Protein AF-A0AAW8QZX8-F1 (afdb_monomer_lite)

pLDDT: mean 77.01, std 11.24, range [47.56, 91.0]

Secondary structure (DSSP, 8-state):
--HHHHHHHHHHHHHHHHTGGG-EEHHHHHHHH---HHHHHHHHHH-TTTEEEETTTTEEEE-TTSSTT--HHHHHHHHHHHHHHHHHHHHHHHHHHHHHHHHHHHHHHHHHHHHHHHHHHHHHHHHHHHHHHTTT--

Foldseek 3Di:
DLVVVLVLLLLLLVLQPVCPPVAAALVRSCVSSVPDSVVVVVVCVVPVLQWPAPVPDNGIHGDQPNDVGRDSVVSSVVVSVVVVVVVVVVVVVVVVVVVVVCVVVVVVVVVVVVVVVVVVVVVVVVVVVVVVVVVVVD

Radius of gyration: 32.51 Å; chains: 1; bounding box: 53×27×100 Å

Structure (mmCIF, N/CA/C/O backbone):
data_AF-A0AAW8QZX8-F1
#
_entry.id   AF-A0AAW8QZX8-F1
#
loop_
_atom_site.group_PDB
_atom_site.id
_atom_site.type_symbol
_atom_site.label_atom_id
_atom_site.label_alt_id
_atom_site.label_comp_id
_atom_site.label_asym_id
_atom_site.label_entity_id
_atom_site.label_seq_id
_atom_site.pdbx_PDB_ins_code
_atom_site.Cartn_x
_atom_site.Cartn_y
_atom_site.Cartn_z
_atom_site.occupancy
_atom_site.B_iso_or_equiv
_atom_site.auth_seq_id
_atom_site.auth_comp_id
_atom_site.auth_asym_id
_atom_site.auth_atom_id
_atom_site.pdbx_PDB_model_num
ATOM 1 N N . MET A 1 1 ? 7.557 14.125 -4.937 1.00 50.50 1 MET A N 1
ATOM 2 C CA . MET A 1 1 ? 6.480 13.097 -4.960 1.00 50.50 1 MET A CA 1
ATOM 3 C C . MET A 1 1 ? 6.495 12.142 -3.761 1.00 50.50 1 MET A C 1
ATOM 5 O O . MET A 1 1 ? 5.459 11.551 -3.503 1.00 50.50 1 MET A O 1
ATOM 9 N N . VAL A 1 2 ? 7.609 11.983 -3.031 1.00 50.47 2 VAL A N 1
ATOM 10 C CA . VAL A 1 2 ? 7.702 11.080 -1.860 1.00 50.47 2 VAL A CA 1
ATOM 11 C C . VAL A 1 2 ? 6.918 11.619 -0.655 1.00 50.47 2 VAL A C 1
ATOM 13 O O . VAL A 1 2 ? 6.105 10.906 -0.079 1.00 50.47 2 VAL A O 1
ATOM 16 N N . GLU A 1 3 ? 7.045 12.915 -0.389 1.00 51.50 3 GLU A N 1
ATOM 17 C CA . GLU A 1 3 ? 6.436 13.615 0.751 1.00 51.50 3 GLU A CA 1
ATOM 18 C C . GLU A 1 3 ? 4.895 13.523 0.794 1.00 51.50 3 GLU A C 1
ATOM 20 O O . GLU A 1 3 ? 4.295 13.257 1.833 1.00 51.50 3 GLU A O 1
ATOM 25 N N . LYS A 1 4 ? 4.225 13.621 -0.369 1.00 59.44 4 LYS A N 1
ATOM 26 C CA . LYS A 1 4 ? 2.758 13.467 -0.465 1.00 59.44 4 LYS A CA 1
ATOM 27 C C . LYS A 1 4 ? 2.272 12.055 -0.134 1.00 59.44 4 LYS A C 1
ATOM 29 O O . LYS A 1 4 ? 1.099 11.899 0.188 1.00 59.44 4 LYS A O 1
ATOM 34 N N . THR A 1 5 ? 3.111 11.033 -0.272 1.00 61.78 5 THR A N 1
ATOM 35 C CA . THR A 1 5 ? 2.739 9.647 0.046 1.00 61.78 5 THR A CA 1
ATOM 36 C C . THR A 1 5 ? 2.949 9.372 1.530 1.00 61.78 5 THR A C 1
ATOM 38 O O . THR A 1 5 ? 2.088 8.753 2.147 1.00 61.78 5 THR A O 1
ATOM 41 N N . GLN A 1 6 ? 4.019 9.919 2.113 1.00 65.62 6 GLN A N 1
ATOM 42 C CA . GLN A 1 6 ? 4.310 9.821 3.546 1.00 65.62 6 GLN A CA 1
ATOM 43 C C . GLN A 1 6 ? 3.204 10.457 4.391 1.00 65.62 6 GLN A C 1
ATOM 45 O O . GLN A 1 6 ? 2.655 9.810 5.281 1.00 65.62 6 GLN A O 1
ATOM 50 N N . LEU A 1 7 ? 2.769 11.670 4.029 1.00 70.88 7 LEU A N 1
ATOM 51 C CA . LEU A 1 7 ? 1.698 12.365 4.750 1.00 70.88 7 LEU A CA 1
ATOM 52 C C . LEU A 1 7 ? 0.368 11.589 4.725 1.00 70.88 7 LEU A C 1
ATOM 54 O O . LEU A 1 7 ? -0.412 11.643 5.673 1.00 70.88 7 LEU A O 1
ATOM 58 N N . LYS A 1 8 ? 0.105 10.844 3.640 1.00 82.62 8 LYS A N 1
ATOM 59 C CA . LYS A 1 8 ? -1.101 10.012 3.504 1.00 82.62 8 LYS A CA 1
ATOM 60 C C . LYS A 1 8 ? -1.019 8.749 4.352 1.00 82.62 8 LYS A C 1
ATOM 62 O O . LYS A 1 8 ? -1.979 8.444 5.049 1.00 82.62 8 LYS A O 1
ATOM 67 N N . THR A 1 9 ? 0.109 8.040 4.300 1.00 85.44 9 THR A N 1
ATOM 68 C CA . THR A 1 9 ? 0.350 6.838 5.111 1.00 85.44 9 THR A CA 1
ATOM 69 C C . THR A 1 9 ? 0.241 7.168 6.593 1.00 85.44 9 THR A C 1
ATOM 71 O O . THR A 1 9 ? -0.530 6.527 7.300 1.00 85.44 9 THR A O 1
ATOM 74 N N . ARG A 1 10 ? 0.931 8.225 7.032 1.00 88.44 10 ARG A N 1
ATOM 75 C CA . ARG A 1 10 ? 0.912 8.696 8.416 1.00 88.44 10 ARG A CA 1
ATOM 76 C C . ARG A 1 10 ? -0.504 8.970 8.909 1.00 88.44 10 ARG A C 1
ATOM 78 O O . ARG A 1 10 ? -0.941 8.355 9.872 1.00 88.44 10 ARG A O 1
ATOM 85 N N . LYS A 1 11 ? -1.263 9.791 8.177 1.00 89.75 11 LYS A N 1
ATOM 86 C CA . LYS A 1 11 ? -2.634 10.159 8.554 1.00 89.75 11 LYS A CA 1
ATOM 87 C C . LYS A 1 11 ? -3.575 8.951 8.643 1.00 89.75 11 LYS A C 1
ATOM 89 O O . LYS A 1 11 ? -4.460 8.928 9.490 1.00 89.75 11 LYS A O 1
ATOM 94 N N . ILE A 1 12 ? -3.406 7.952 7.770 1.00 89.75 12 ILE A N 1
ATOM 95 C CA . ILE A 1 12 ? -4.203 6.715 7.809 1.00 89.75 12 ILE A CA 1
ATOM 96 C C . ILE A 1 12 ? -3.850 5.879 9.041 1.00 89.75 12 ILE A C 1
ATOM 98 O O . ILE A 1 12 ? -4.757 5.382 9.701 1.00 89.75 12 ILE A O 1
ATOM 102 N N . LEU A 1 13 ? -2.560 5.718 9.344 1.00 89.44 13 LEU A N 1
ATOM 103 C CA . LEU A 1 13 ? -2.105 4.892 10.463 1.00 89.44 13 LEU A CA 1
ATOM 104 C C . LEU A 1 13 ? -2.390 5.546 11.817 1.00 89.44 13 LEU A C 1
ATOM 106 O O . LEU A 1 13 ? -2.878 4.857 12.701 1.00 89.44 13 LEU A O 1
ATOM 110 N N . GLU A 1 14 ? -2.182 6.857 11.960 1.00 89.88 14 GLU A N 1
ATOM 111 C CA . GLU A 1 14 ? -2.541 7.618 13.168 1.00 89.88 14 GLU A CA 1
ATOM 112 C C . GLU A 1 14 ? -4.048 7.549 13.442 1.00 89.88 14 GLU A C 1
ATOM 114 O O . GLU A 1 14 ? -4.475 7.311 14.572 1.00 89.88 14 GLU A O 1
ATOM 119 N N . ALA A 1 15 ? -4.870 7.695 12.396 1.00 89.94 15 ALA A N 1
ATOM 120 C CA . ALA A 1 15 ? -6.310 7.522 12.529 1.00 89.94 15 ALA A CA 1
ATOM 121 C C . ALA A 1 15 ? -6.665 6.079 12.910 1.00 89.94 15 ALA A C 1
ATOM 123 O O . ALA A 1 15 ? -7.516 5.872 13.758 1.00 89.94 15 ALA A O 1
ATOM 124 N N . LEU A 1 16 ? -6.013 5.069 12.331 1.00 88.31 16 LEU A N 1
ATOM 125 C CA . LEU A 1 16 ? -6.269 3.672 12.689 1.00 88.31 16 LEU A CA 1
ATOM 126 C C . LEU A 1 16 ? -5.855 3.357 14.136 1.00 88.31 16 LEU A C 1
ATOM 128 O O . LEU A 1 16 ? -6.524 2.569 14.802 1.00 88.31 16 LEU A O 1
ATOM 132 N N . ASP A 1 17 ? -4.774 3.975 14.608 1.00 88.44 17 ASP A N 1
ATOM 133 C CA . ASP A 1 17 ? -4.239 3.790 15.953 1.00 88.44 17 ASP A CA 1
ATOM 134 C C . ASP A 1 17 ? -5.130 4.419 17.029 1.00 88.44 17 ASP A C 1
ATOM 136 O O . ASP A 1 17 ? -5.338 3.814 18.081 1.00 88.44 17 ASP A O 1
ATOM 140 N N . SER A 1 18 ? -5.754 5.567 16.737 1.00 88.38 18 SER A N 1
ATOM 141 C CA . SER A 1 18 ? -6.697 6.220 17.658 1.00 88.38 18 SER A CA 1
ATOM 142 C C . SER A 1 18 ? -7.946 5.374 17.949 1.00 88.38 18 SER A C 1
ATOM 144 O O . SER A 1 18 ? -8.515 5.463 19.037 1.00 88.38 18 SER A O 1
ATOM 146 N N . HIS A 1 19 ? -8.339 4.497 17.016 1.00 86.06 19 HIS A N 1
ATOM 147 C CA . HIS A 1 19 ? -9.426 3.523 17.201 1.00 86.06 19 HIS A CA 1
ATOM 148 C C . HIS A 1 19 ? -8.997 2.273 17.997 1.00 86.06 19 HIS A C 1
ATOM 150 O O . HIS A 1 19 ? -9.848 1.493 18.441 1.00 86.06 19 HIS A O 1
ATOM 156 N N . GLY A 1 20 ? -7.691 2.080 18.216 1.00 83.19 20 GLY A N 1
ATOM 157 C CA . GLY A 1 20 ? -7.122 1.023 19.050 1.00 83.19 20 GLY A CA 1
ATOM 158 C C . GLY A 1 20 ? -7.507 -0.398 18.621 1.00 83.19 20 GLY A C 1
ATOM 159 O O . GLY A 1 20 ? -7.677 -0.708 17.440 1.00 83.19 20 GLY A O 1
ATOM 160 N N . GLU A 1 21 ? -7.667 -1.297 19.596 1.00 82.38 21 GLU A N 1
ATOM 161 C CA . GLU A 1 21 ? -7.935 -2.721 19.331 1.00 82.38 21 GLU A CA 1
ATOM 162 C C . GLU A 1 21 ? -9.314 -3.005 18.726 1.00 82.38 21 GLU A C 1
ATOM 164 O O . GLU A 1 21 ? -9.497 -4.035 18.071 1.00 82.38 21 GLU A O 1
ATOM 169 N N . LYS A 1 22 ? -10.272 -2.086 18.905 1.00 84.06 22 LYS A N 1
ATOM 170 C CA . LYS A 1 22 ? -11.608 -2.177 18.296 1.00 84.06 22 LYS A CA 1
ATOM 171 C C . LYS A 1 22 ? -11.548 -2.043 16.772 1.00 84.06 22 LYS A C 1
ATOM 173 O O . LYS A 1 22 ? -12.465 -2.494 16.085 1.00 84.06 22 LYS A O 1
ATOM 178 N N . GLY A 1 23 ? -10.467 -1.451 16.260 1.00 85.44 23 GLY A N 1
ATOM 179 C CA . GLY A 1 23 ? -10.267 -1.180 14.848 1.00 85.44 23 GLY A CA 1
ATOM 180 C C . GLY A 1 23 ? -11.274 -0.182 14.282 1.00 85.44 23 GLY A C 1
ATOM 181 O O . GLY A 1 23 ?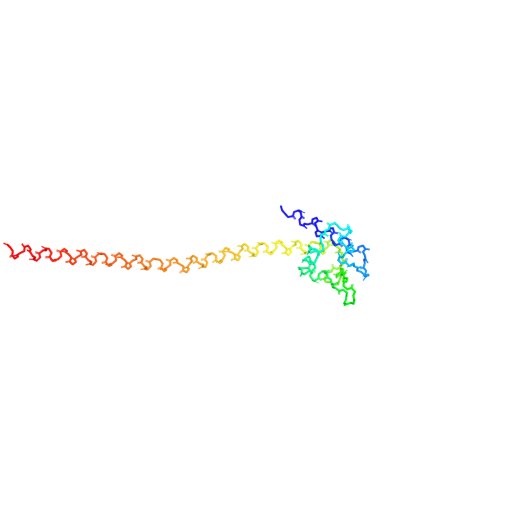 -12.206 0.269 14.948 1.00 85.44 23 GLY A O 1
ATOM 182 N N . CYS A 1 24 ? -11.095 0.144 13.008 1.00 89.25 24 CYS A N 1
ATOM 183 C CA . CYS A 1 24 ? -11.935 1.097 12.298 1.00 89.25 24 CYS A CA 1
ATOM 184 C C . CYS A 1 24 ? -12.469 0.504 10.993 1.00 89.25 24 CYS A C 1
ATOM 186 O O . CYS A 1 24 ? -11.765 -0.199 10.260 1.00 89.25 24 CYS A O 1
ATOM 188 N N . GLY A 1 25 ? -13.738 0.782 10.695 1.00 90.31 25 GLY A N 1
ATOM 189 C CA . GLY A 1 25 ? -14.344 0.442 9.413 1.00 90.31 25 GLY A CA 1
ATOM 190 C C . GLY A 1 25 ? -13.860 1.384 8.312 1.00 90.31 25 GLY A C 1
ATOM 191 O O . GLY A 1 25 ? -13.600 2.559 8.555 1.00 90.31 25 GLY A O 1
ATOM 192 N N . VAL A 1 26 ? -13.801 0.898 7.070 1.00 89.56 26 VAL A N 1
ATOM 193 C CA . VAL A 1 26 ? -13.349 1.701 5.914 1.00 89.56 26 VAL A CA 1
ATOM 194 C C . VAL A 1 26 ? -14.181 2.977 5.728 1.00 89.56 26 VAL A C 1
ATOM 196 O O . VAL A 1 26 ? -13.649 4.001 5.310 1.00 89.56 26 VAL A O 1
ATOM 199 N N . ILE A 1 27 ? -15.483 2.921 6.025 1.00 89.06 27 ILE A N 1
ATOM 200 C CA . ILE A 1 27 ? -16.393 4.067 5.899 1.00 89.06 27 ILE A CA 1
ATOM 201 C C . ILE A 1 27 ? -16.060 5.128 6.953 1.00 89.06 27 ILE A C 1
ATOM 203 O O . ILE A 1 27 ? -15.837 6.280 6.598 1.00 89.06 27 ILE A O 1
ATOM 207 N N . SER A 1 28 ? -15.966 4.735 8.224 1.00 90.19 28 SER A N 1
ATOM 208 C CA . SER A 1 28 ? -15.608 5.638 9.324 1.00 90.19 28 SER A CA 1
ATOM 209 C C . SER A 1 28 ? -14.234 6.264 9.099 1.00 90.19 28 SER A C 1
ATOM 211 O O . SER A 1 28 ? -14.089 7.479 9.144 1.00 90.19 28 SER A O 1
ATOM 213 N N . LEU A 1 29 ? -13.252 5.455 8.703 1.00 90.69 29 LEU A N 1
ATOM 214 C CA . LEU A 1 29 ? -11.907 5.944 8.429 1.00 90.69 29 LEU A CA 1
ATOM 215 C C . LEU A 1 29 ? -11.859 6.903 7.231 1.00 90.69 29 LEU A C 1
ATOM 217 O O . LEU A 1 29 ? -11.044 7.822 7.204 1.00 90.69 29 LEU A O 1
ATOM 221 N N . SER A 1 30 ? -12.728 6.711 6.234 1.00 91.00 30 SER A N 1
ATOM 222 C CA . SER A 1 30 ? -12.874 7.621 5.092 1.00 91.00 30 SER A CA 1
ATOM 223 C C . SER A 1 30 ? -13.352 9.004 5.534 1.00 91.00 30 SER A C 1
ATOM 225 O O . SER A 1 30 ? -12.826 10.004 5.047 1.00 91.00 30 SER A O 1
ATOM 227 N N . LEU A 1 31 ? -14.282 9.055 6.491 1.00 89.81 31 LEU A N 1
ATOM 228 C CA . LEU A 1 31 ? -14.777 10.300 7.078 1.00 89.81 31 LEU A CA 1
ATOM 229 C C . LEU A 1 31 ? -13.701 10.988 7.930 1.00 89.81 31 LEU A C 1
ATOM 231 O O . LEU A 1 31 ? -13.470 12.180 7.751 1.00 89.81 31 LEU A O 1
ATOM 235 N N . ASP A 1 32 ? -12.988 10.234 8.771 1.00 88.69 32 ASP A N 1
ATOM 236 C CA . ASP A 1 32 ? -11.958 10.782 9.668 1.00 88.69 32 ASP A CA 1
ATOM 237 C C . ASP A 1 32 ? -10.748 11.336 8.901 1.00 88.69 32 ASP A C 1
ATOM 239 O O . ASP A 1 32 ? -10.190 12.389 9.214 1.00 88.69 32 ASP A O 1
ATOM 243 N N . THR A 1 33 ? -10.311 10.617 7.867 1.00 88.06 33 THR A N 1
ATOM 244 C CA . THR A 1 33 ? -9.072 10.947 7.149 1.00 88.06 33 THR A CA 1
ATOM 245 C C . THR A 1 33 ? -9.301 11.830 5.922 1.00 88.06 33 THR A C 1
ATOM 247 O O . THR A 1 33 ? -8.368 12.516 5.480 1.00 88.06 33 THR A O 1
ATOM 250 N N . GLY A 1 34 ? -10.521 11.832 5.375 1.00 88.94 34 GLY A N 1
ATOM 251 C CA . GLY A 1 34 ? -10.880 12.465 4.104 1.00 88.94 34 GLY A CA 1
ATOM 252 C C . GLY A 1 34 ? -10.436 11.677 2.864 1.00 88.94 34 GLY A C 1
ATOM 253 O O . GLY A 1 34 ? -10.533 12.182 1.745 1.00 88.94 34 GLY A O 1
ATOM 254 N N . PHE A 1 35 ? -9.917 10.453 3.023 1.00 90.44 35 PHE A N 1
ATOM 255 C CA . PHE A 1 35 ? -9.558 9.593 1.893 1.00 90.44 35 PHE A CA 1
ATOM 256 C C . PHE A 1 35 ? -10.767 8.836 1.366 1.00 90.44 35 PHE A C 1
ATOM 258 O O . PHE A 1 35 ? -11.632 8.421 2.130 1.00 90.44 35 PHE A O 1
ATOM 265 N N . SER A 1 36 ? -10.814 8.584 0.056 1.00 90.75 36 SER A N 1
ATOM 266 C CA . SER A 1 36 ? -11.879 7.762 -0.517 1.00 90.75 36 SER A CA 1
ATOM 267 C C . SER A 1 36 ? -11.793 6.317 -0.020 1.00 90.75 36 SER A C 1
ATOM 269 O O . SER A 1 36 ? -10.708 5.764 0.188 1.00 90.75 36 SER A O 1
ATOM 271 N N . GLN A 1 37 ? -12.944 5.657 0.096 1.00 90.69 37 GLN A N 1
ATOM 272 C CA . GLN A 1 37 ? -13.004 4.249 0.497 1.00 90.69 37 GLN A CA 1
ATOM 273 C C . GLN A 1 37 ? -12.179 3.341 -0.431 1.00 90.69 37 GLN A C 1
ATOM 275 O O . GLN A 1 37 ? -11.585 2.363 0.018 1.00 90.69 37 GLN A O 1
ATOM 280 N N . GLN A 1 38 ? -12.109 3.664 -1.727 1.00 89.69 38 GLN A N 1
ATOM 281 C CA . GLN A 1 38 ? -11.300 2.919 -2.692 1.00 89.69 38 GLN A CA 1
ATOM 282 C C . GLN A 1 38 ? -9.798 3.070 -2.414 1.00 89.69 38 GLN A C 1
ATOM 284 O O . GLN A 1 38 ? -9.074 2.075 -2.455 1.00 89.69 38 GLN A O 1
ATOM 289 N N . ALA A 1 39 ? -9.336 4.281 -2.081 1.00 87.69 39 ALA A N 1
ATOM 290 C CA . ALA A 1 39 ? -7.943 4.522 -1.713 1.00 87.69 39 ALA A CA 1
ATOM 291 C C . ALA A 1 39 ? -7.560 3.754 -0.438 1.00 87.69 39 ALA A C 1
ATOM 293 O O . ALA A 1 39 ? -6.519 3.100 -0.410 1.00 87.69 39 ALA A O 1
ATOM 294 N N . LEU A 1 40 ? -8.437 3.750 0.571 1.00 90.19 40 LEU A N 1
ATOM 295 C CA . LEU A 1 40 ? -8.238 2.997 1.813 1.00 90.19 40 LEU A CA 1
ATOM 296 C C . LEU A 1 40 ? -8.198 1.482 1.573 1.00 90.19 40 LEU A C 1
ATOM 298 O O . LEU A 1 40 ? -7.290 0.803 2.042 1.00 90.19 40 LEU A O 1
ATOM 302 N N . ARG A 1 41 ? -9.121 0.938 0.769 1.00 89.56 41 ARG A N 1
ATOM 303 C CA . ARG A 1 41 ? -9.091 -0.486 0.380 1.00 89.56 41 ARG A CA 1
ATOM 304 C C . ARG A 1 41 ? -7.795 -0.848 -0.347 1.00 89.56 41 ARG A C 1
ATOM 306 O O . ARG A 1 41 ? -7.248 -1.923 -0.111 1.00 89.56 41 ARG A O 1
ATOM 313 N N . GLY A 1 42 ? -7.302 0.033 -1.218 1.00 89.06 42 GLY A N 1
ATOM 314 C CA . GLY A 1 42 ? -6.006 -0.131 -1.878 1.00 89.06 42 GLY A CA 1
ATOM 315 C C . GLY A 1 42 ? -4.849 -0.149 -0.879 1.00 89.06 42 GLY A C 1
ATOM 316 O O . GLY A 1 42 ? -4.004 -1.041 -0.937 1.00 89.06 42 GLY A O 1
ATOM 317 N N . PHE A 1 43 ? -4.860 0.780 0.079 1.00 89.19 43 PHE A N 1
ATOM 318 C CA . PHE A 1 43 ? -3.867 0.860 1.148 1.00 89.19 43 PHE A CA 1
ATOM 319 C C . PHE A 1 43 ? -3.821 -0.428 1.981 1.00 89.19 43 PHE A C 1
ATOM 321 O O . PHE A 1 43 ? -2.764 -1.046 2.094 1.00 89.19 43 PHE A O 1
ATOM 328 N N . PHE A 1 44 ? -4.968 -0.910 2.467 1.00 89.19 44 PHE A N 1
ATOM 329 C CA . PHE A 1 44 ? -5.035 -2.140 3.264 1.00 89.19 44 PHE A CA 1
ATOM 330 C C . PHE A 1 44 ? -4.621 -3.390 2.488 1.00 89.19 44 PHE A C 1
ATOM 332 O O . PHE A 1 44 ? -4.019 -4.300 3.050 1.00 89.19 44 PHE A O 1
ATOM 339 N N . ARG A 1 45 ? -4.902 -3.448 1.180 1.00 87.38 45 ARG A N 1
ATOM 340 C CA . ARG A 1 45 ? -4.428 -4.549 0.327 1.00 87.38 45 ARG A CA 1
ATOM 341 C C . ARG A 1 45 ? -2.916 -4.536 0.143 1.00 87.38 45 ARG A C 1
ATOM 343 O O . ARG A 1 45 ? -2.337 -5.614 0.041 1.00 87.38 45 ARG A O 1
ATOM 350 N N . LYS A 1 46 ? -2.309 -3.349 0.076 1.00 86.06 46 LYS A N 1
ATOM 351 C CA . LYS A 1 46 ? -0.863 -3.179 -0.082 1.00 86.06 46 LYS A CA 1
ATOM 352 C C . LYS A 1 46 ? -0.105 -3.447 1.222 1.00 86.06 46 LYS A C 1
ATOM 354 O O . LYS A 1 46 ? 0.976 -4.015 1.184 1.00 86.06 46 LYS A O 1
ATOM 359 N N . HIS A 1 47 ? -0.684 -3.081 2.363 1.00 86.00 47 HIS A N 1
ATOM 360 C CA . HIS A 1 47 ? -0.023 -3.093 3.672 1.00 86.00 47 HIS A CA 1
ATOM 361 C C . HIS A 1 47 ? -0.647 -4.106 4.650 1.00 86.00 47 HIS A C 1
ATOM 363 O O . HIS A 1 47 ? -0.825 -3.805 5.827 1.00 86.00 47 HIS A O 1
ATOM 369 N N . LYS A 1 48 ? -0.982 -5.317 4.176 1.00 84.69 48 LYS A N 1
ATOM 370 C CA . LYS A 1 48 ? -1.654 -6.369 4.977 1.00 84.69 48 LYS A CA 1
ATOM 371 C C . LYS A 1 48 ? -0.869 -6.825 6.205 1.00 84.69 48 LYS A C 1
ATOM 373 O O . LYS A 1 48 ? -1.466 -7.267 7.177 1.00 84.69 48 LYS A O 1
ATOM 378 N N . GLU A 1 49 ? 0.456 -6.736 6.145 1.00 83.31 49 GLU A N 1
ATOM 379 C CA . GLU A 1 49 ? 1.332 -7.088 7.266 1.00 83.31 49 GLU A CA 1
ATOM 380 C C . GLU A 1 49 ? 1.115 -6.143 8.455 1.00 83.31 49 GLU A C 1
ATOM 382 O O . GLU A 1 49 ? 1.112 -6.585 9.599 1.00 83.31 49 GLU A O 1
ATOM 387 N N . TYR A 1 50 ? 0.838 -4.865 8.172 1.00 85.00 50 TYR A N 1
ATOM 388 C CA . TYR A 1 50 ? 0.667 -3.803 9.165 1.00 85.00 50 TYR A CA 1
ATOM 389 C C . TYR A 1 50 ? -0.798 -3.522 9.510 1.00 85.00 50 TYR A C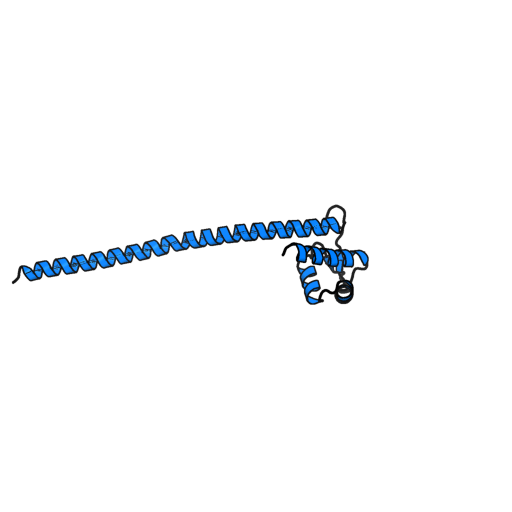 1
ATOM 391 O O . TYR A 1 50 ? -1.093 -3.002 10.581 1.00 85.00 50 TYR A O 1
ATOM 399 N N . CYS A 1 51 ? -1.725 -3.824 8.601 1.00 87.50 51 CYS A N 1
ATOM 400 C CA . CYS A 1 51 ? -3.157 -3.585 8.761 1.00 87.50 51 CYS A CA 1
ATOM 401 C C . CYS A 1 51 ? -3.911 -4.909 8.649 1.00 87.50 51 CYS A C 1
ATOM 403 O O . CYS A 1 51 ? -4.149 -5.406 7.544 1.00 87.50 51 CYS A O 1
ATOM 405 N N . VAL A 1 52 ? -4.322 -5.462 9.788 1.00 87.38 52 VAL A N 1
ATOM 406 C CA . VAL A 1 52 ? -5.018 -6.749 9.843 1.00 87.38 52 VAL A CA 1
ATOM 407 C C . VAL A 1 52 ? -6.534 -6.558 9.877 1.00 87.38 52 VAL A C 1
ATOM 409 O O . VAL A 1 52 ? -7.039 -5.715 10.627 1.00 87.38 52 VAL A O 1
ATOM 412 N N . PRO A 1 53 ? -7.287 -7.326 9.070 1.00 87.88 53 PRO A N 1
ATOM 413 C CA . PRO A 1 53 ? -8.737 -7.316 9.132 1.00 87.88 53 PRO A CA 1
ATOM 414 C C . PRO A 1 53 ? -9.223 -8.007 10.410 1.00 87.88 53 PRO A C 1
ATOM 416 O O . PRO A 1 53 ? -8.725 -9.064 10.798 1.00 87.88 53 PRO A O 1
ATOM 419 N N . ILE A 1 54 ? -10.245 -7.437 11.038 1.00 85.75 54 ILE A N 1
ATOM 420 C CA . ILE A 1 54 ? -10.992 -8.076 12.118 1.00 85.75 54 ILE A CA 1
ATOM 421 C C . ILE A 1 54 ? -12.073 -8.930 11.453 1.00 85.75 54 ILE A C 1
ATOM 423 O O . ILE A 1 54 ? -12.993 -8.396 10.830 1.00 85.75 54 ILE A O 1
ATOM 427 N N . ALA A 1 55 ? -11.919 -10.254 11.559 1.00 69.56 55 ALA A N 1
ATOM 428 C CA . ALA A 1 55 ? -12.613 -11.267 10.753 1.00 69.56 55 ALA A CA 1
ATOM 429 C C . ALA A 1 55 ? -14.145 -11.136 10.700 1.00 69.56 55 ALA A C 1
ATOM 431 O O . ALA A 1 55 ? -14.759 -11.569 9.731 1.00 69.56 55 ALA A O 1
ATOM 432 N N . VAL A 1 56 ? -14.757 -10.532 11.718 1.00 68.50 56 VAL A N 1
ATOM 433 C CA . VAL A 1 56 ? -16.215 -10.505 11.882 1.00 68.50 56 VAL A CA 1
ATOM 434 C C . VAL A 1 56 ? -16.842 -9.186 11.408 1.00 68.50 56 VAL A C 1
ATOM 436 O O . VAL A 1 56 ? -18.006 -9.170 11.025 1.00 68.50 56 VAL A O 1
ATOM 439 N N . GLU A 1 57 ? -16.096 -8.076 11.371 1.00 70.25 57 GLU A N 1
ATOM 440 C CA . GLU A 1 57 ? -16.718 -6.737 11.349 1.00 70.25 57 GLU A CA 1
ATOM 441 C C . GLU A 1 57 ? -16.361 -5.859 10.139 1.00 70.25 57 GLU A C 1
ATOM 443 O O . GLU A 1 57 ? -16.730 -4.688 10.102 1.00 70.25 57 GLU A O 1
ATOM 448 N N . SER A 1 58 ? -15.651 -6.378 9.128 1.00 77.69 58 SER A N 1
ATOM 449 C CA . SER A 1 58 ? -15.135 -5.551 8.010 1.00 77.69 58 SER A CA 1
ATOM 450 C C . SER A 1 58 ? -14.334 -4.322 8.485 1.00 77.69 58 SER A C 1
ATOM 452 O O . SER A 1 58 ? -14.288 -3.283 7.817 1.00 77.69 58 SER A O 1
ATOM 454 N N . LYS A 1 59 ? -13.712 -4.442 9.661 1.00 87.94 59 LYS A N 1
ATOM 455 C CA . LYS A 1 59 ? -12.859 -3.430 10.286 1.00 87.94 59 LYS A CA 1
ATOM 456 C C . LYS A 1 59 ? -11.400 -3.806 10.114 1.00 87.94 59 LYS A C 1
ATOM 458 O O . LYS A 1 59 ? -11.066 -4.978 9.949 1.00 87.94 59 LYS A O 1
ATOM 463 N N . TYR A 1 60 ? -10.539 -2.807 10.192 1.00 88.81 60 TYR A N 1
ATOM 464 C CA . TYR A 1 60 ? -9.095 -2.975 10.173 1.00 88.81 60 TYR A CA 1
ATOM 465 C C . TYR A 1 60 ? -8.514 -2.471 11.485 1.00 88.81 60 TYR A C 1
ATOM 467 O O . TYR A 1 60 ? -8.984 -1.470 12.023 1.00 88.81 60 TYR A O 1
ATOM 475 N N . LYS A 1 61 ? -7.487 -3.151 11.987 1.00 88.44 61 LYS A N 1
ATOM 476 C CA . LYS A 1 61 ? -6.678 -2.672 13.108 1.00 88.44 61 LYS A CA 1
ATOM 477 C C . LYS A 1 61 ? -5.200 -2.715 12.759 1.00 88.44 61 LYS A C 1
ATOM 479 O O . LYS A 1 61 ? -4.779 -3.462 11.869 1.00 88.44 61 LYS A O 1
ATOM 484 N N . LEU A 1 62 ? -4.427 -1.911 13.474 1.00 87.69 62 LEU A N 1
ATOM 485 C CA . LEU A 1 62 ? -2.981 -1.913 13.359 1.00 87.69 62 LEU A CA 1
ATOM 486 C C . LEU A 1 62 ? -2.422 -3.220 13.937 1.00 87.69 62 LEU A C 1
ATOM 488 O O . LEU A 1 62 ? -2.784 -3.635 15.041 1.00 87.69 62 LEU A O 1
ATOM 492 N N . ASN A 1 63 ? -1.546 -3.880 13.191 1.00 82.62 63 ASN A N 1
ATOM 493 C CA . ASN A 1 63 ? -0.836 -5.054 13.662 1.00 82.62 63 ASN A CA 1
ATOM 494 C C . ASN A 1 63 ? 0.410 -4.624 14.441 1.00 82.62 63 ASN A C 1
ATOM 496 O O . ASN A 1 63 ? 1.477 -4.396 13.871 1.00 82.62 63 ASN A O 1
ATOM 500 N N . ARG A 1 64 ? 0.268 -4.511 15.763 1.00 74.44 64 ARG A N 1
ATOM 501 C CA . ARG A 1 64 ? 1.366 -4.134 16.666 1.00 74.44 64 ARG A CA 1
ATOM 502 C C . ARG A 1 64 ? 2.345 -5.280 16.957 1.00 74.44 64 ARG A C 1
ATOM 504 O O . ARG A 1 64 ? 3.360 -5.049 17.597 1.00 74.44 64 ARG A O 1
ATOM 511 N N . LEU A 1 65 ? 2.053 -6.500 16.494 1.00 69.38 65 LEU A N 1
ATOM 512 C CA . L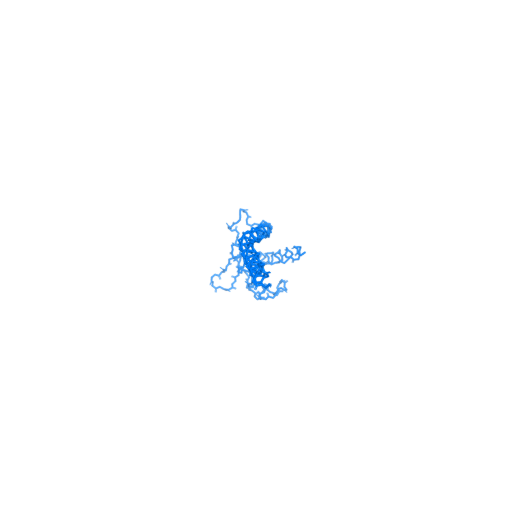EU A 1 65 ? 2.873 -7.693 16.746 1.00 69.38 65 LEU A CA 1
ATOM 513 C C . LEU A 1 65 ? 3.955 -7.925 15.679 1.00 69.38 65 LEU A C 1
ATOM 515 O O . LEU A 1 65 ? 4.866 -8.713 15.894 1.00 69.38 65 LEU A O 1
ATOM 519 N N . THR A 1 66 ? 3.846 -7.275 14.519 1.00 63.31 66 THR A N 1
ATOM 520 C CA . THR A 1 66 ? 4.719 -7.516 13.355 1.00 63.31 66 THR A CA 1
ATOM 521 C C . THR A 1 66 ? 6.036 -6.742 13.356 1.00 63.31 66 THR A C 1
ATOM 523 O O . THR A 1 66 ? 6.921 -7.091 12.582 1.00 63.31 66 THR A O 1
ATOM 526 N N . VAL A 1 67 ? 6.176 -5.695 14.172 1.00 57.44 67 VAL A N 1
ATOM 527 C CA . VAL A 1 67 ? 7.380 -4.847 14.230 1.00 57.44 67 VAL A CA 1
ATOM 528 C C . VAL A 1 67 ? 7.778 -4.709 15.694 1.00 57.44 67 VAL A C 1
ATOM 530 O O . VAL A 1 67 ? 6.912 -4.416 16.521 1.00 57.44 67 VAL A O 1
ATOM 533 N N . GLU A 1 68 ? 9.054 -4.953 16.015 1.00 47.56 68 GLU A N 1
ATOM 534 C CA . GLU A 1 68 ? 9.597 -4.802 17.371 1.00 47.56 68 GLU A CA 1
ATOM 535 C C . GLU A 1 68 ? 9.167 -3.447 17.959 1.00 47.56 68 GLU A C 1
ATOM 537 O O . GLU A 1 68 ? 9.654 -2.405 17.534 1.00 47.56 68 GLU A O 1
ATOM 542 N N . ASN A 1 69 ? 8.257 -3.491 18.941 1.00 52.97 69 ASN A N 1
ATOM 543 C CA . ASN A 1 69 ? 7.700 -2.378 19.726 1.00 52.97 69 ASN A CA 1
ATOM 544 C C . ASN A 1 69 ? 6.500 -1.574 19.192 1.00 52.97 69 ASN A C 1
ATOM 546 O O . ASN A 1 69 ? 6.171 -0.557 19.795 1.00 52.97 69 ASN A O 1
ATOM 550 N N . GLY A 1 70 ? 5.745 -2.054 18.196 1.00 59.03 70 GLY A N 1
ATOM 551 C CA . GLY A 1 70 ? 4.318 -1.703 18.029 1.00 59.03 70 GLY A CA 1
ATOM 552 C C . GLY A 1 70 ? 3.938 -0.214 17.884 1.00 59.03 70 GLY A C 1
ATOM 553 O O . GLY A 1 70 ? 2.746 0.099 17.949 1.00 59.03 70 GLY A O 1
ATOM 554 N N . SER A 1 71 ? 4.906 0.690 17.697 1.00 76.00 71 SER A N 1
ATOM 555 C CA . SER A 1 71 ? 4.694 2.132 17.540 1.00 76.00 71 SER A CA 1
ATOM 556 C C . SER A 1 71 ? 4.356 2.461 16.087 1.00 76.00 71 SER A C 1
ATOM 558 O O . SER A 1 71 ? 4.892 1.878 15.139 1.00 76.00 71 SER A O 1
ATOM 560 N N . VAL A 1 72 ? 3.438 3.413 15.915 1.00 79.75 72 VAL A N 1
ATOM 561 C CA . VAL A 1 72 ? 2.982 3.896 14.607 1.00 79.75 72 VAL A CA 1
ATOM 562 C C . VAL A 1 72 ? 4.152 4.452 13.795 1.00 79.75 72 VAL A C 1
ATOM 564 O O . VAL A 1 72 ? 4.241 4.192 12.597 1.00 79.75 72 VAL A O 1
ATOM 567 N N . GLU A 1 73 ? 5.076 5.152 14.447 1.00 81.50 73 GLU A N 1
ATOM 568 C CA . GLU A 1 73 ? 6.269 5.749 13.847 1.00 81.50 73 GLU A CA 1
ATOM 569 C C . GLU A 1 73 ? 7.172 4.686 13.219 1.00 81.50 73 GLU A C 1
ATOM 571 O O . GLU A 1 73 ? 7.539 4.801 12.054 1.00 81.50 73 GLU A O 1
ATOM 576 N N . GLN A 1 74 ? 7.442 3.591 13.929 1.00 79.38 74 GLN A N 1
ATOM 577 C CA . GLN A 1 74 ? 8.266 2.501 13.396 1.00 79.38 74 GLN A CA 1
ATOM 578 C C . GLN A 1 74 ? 7.593 1.788 12.218 1.00 79.38 74 GLN A C 1
ATOM 580 O O . GLN A 1 74 ? 8.252 1.367 11.265 1.00 79.38 74 GLN A O 1
ATOM 585 N N . ILE A 1 75 ? 6.264 1.654 12.257 1.00 82.12 75 ILE A N 1
ATOM 586 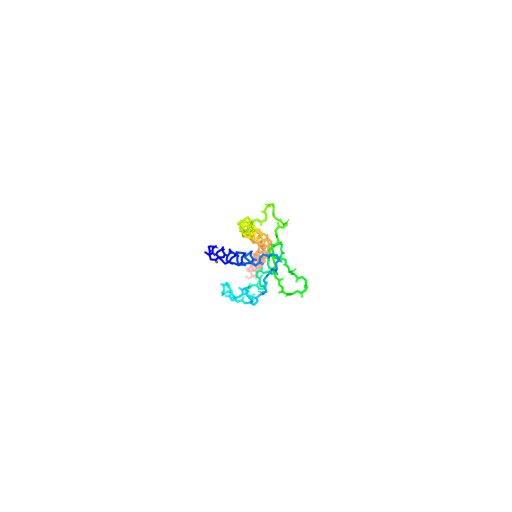C CA . ILE A 1 75 ? 5.502 1.096 11.137 1.00 82.12 75 ILE A CA 1
ATOM 587 C C . ILE A 1 75 ? 5.613 2.016 9.918 1.00 82.12 75 ILE A C 1
ATOM 589 O O . ILE A 1 75 ? 5.840 1.519 8.813 1.00 82.12 75 ILE A O 1
ATOM 593 N N . ILE A 1 76 ? 5.508 3.334 10.108 1.00 84.38 76 ILE A N 1
ATOM 594 C CA . ILE A 1 76 ? 5.719 4.321 9.043 1.00 84.38 76 ILE A CA 1
ATOM 595 C C . ILE A 1 76 ? 7.127 4.166 8.463 1.00 84.38 76 ILE A C 1
ATOM 597 O O . ILE A 1 76 ? 7.245 3.938 7.258 1.00 84.38 76 ILE A O 1
ATOM 601 N N . ASP A 1 77 ? 8.161 4.178 9.303 1.00 83.44 77 ASP A N 1
ATOM 602 C CA . ASP A 1 77 ? 9.558 4.059 8.875 1.00 83.44 77 ASP A CA 1
ATOM 603 C C . ASP A 1 77 ? 9.799 2.764 8.085 1.00 83.44 77 ASP A C 1
ATOM 605 O O . ASP A 1 77 ? 10.420 2.778 7.021 1.00 83.44 77 ASP A O 1
ATOM 609 N N . SER A 1 78 ? 9.225 1.641 8.529 1.00 82.19 78 SER A N 1
ATOM 610 C CA . SER A 1 78 ? 9.352 0.358 7.827 1.00 82.19 78 SER A CA 1
ATOM 611 C C . SER A 1 78 ? 8.656 0.349 6.457 1.00 82.19 78 SER A C 1
ATOM 613 O O . SER A 1 78 ? 9.179 -0.211 5.488 1.00 82.19 78 SER A O 1
ATOM 615 N N . ILE A 1 79 ? 7.493 1.004 6.337 1.00 82.50 79 ILE A N 1
ATOM 616 C CA . ILE A 1 79 ? 6.790 1.163 5.059 1.00 82.50 79 ILE A CA 1
ATOM 617 C C . ILE A 1 79 ? 7.609 2.051 4.120 1.00 82.50 79 ILE A C 1
ATOM 619 O O . ILE A 1 79 ? 7.676 1.781 2.918 1.00 82.50 79 ILE A O 1
ATOM 623 N N . GLU A 1 80 ? 8.224 3.105 4.645 1.00 80.38 80 GLU A N 1
ATOM 624 C CA . GLU A 1 80 ? 9.060 4.019 3.875 1.00 80.38 80 GLU A CA 1
ATOM 625 C C . GLU A 1 80 ? 10.331 3.348 3.371 1.00 80.38 80 GLU A C 1
ATOM 627 O O . GLU A 1 80 ? 10.643 3.452 2.180 1.00 80.38 80 GLU A O 1
ATOM 632 N N . GLN A 1 81 ? 11.010 2.600 4.238 1.00 79.75 81 GLN A N 1
ATOM 633 C CA . GLN A 1 81 ? 12.200 1.847 3.881 1.00 79.75 81 GLN A CA 1
ATOM 634 C C . GLN A 1 81 ? 11.892 0.832 2.773 1.00 79.75 81 GLN A C 1
ATOM 636 O O . GLN A 1 81 ? 12.556 0.845 1.736 1.00 79.75 81 GLN A O 1
ATOM 641 N N . ARG A 1 82 ? 10.812 0.046 2.902 1.00 77.50 82 ARG A N 1
ATOM 642 C CA . ARG A 1 82 ? 10.390 -0.879 1.834 1.00 77.50 82 ARG A CA 1
ATOM 643 C C . ARG A 1 82 ? 10.060 -0.162 0.529 1.00 77.50 82 ARG A C 1
ATOM 645 O O . ARG A 1 82 ? 10.437 -0.628 -0.540 1.00 77.50 82 ARG A O 1
ATOM 652 N N . GLN A 1 83 ? 9.386 0.988 0.579 1.00 77.38 83 GLN A N 1
ATOM 653 C CA . GLN A 1 83 ? 9.105 1.764 -0.634 1.00 77.38 83 GLN A CA 1
ATOM 654 C C . GLN A 1 83 ? 10.374 2.325 -1.291 1.00 77.38 83 GLN A C 1
ATOM 656 O O . GLN A 1 83 ? 10.409 2.494 -2.515 1.00 77.38 83 GLN A O 1
ATOM 661 N N . ALA A 1 84 ? 11.392 2.668 -0.502 1.00 74.81 84 ALA A N 1
ATOM 662 C CA . ALA A 1 84 ? 12.685 3.101 -1.013 1.00 74.81 84 ALA A CA 1
ATOM 663 C C . ALA A 1 84 ? 13.431 1.930 -1.671 1.00 74.81 84 ALA A C 1
ATOM 665 O O . ALA A 1 84 ? 13.903 2.068 -2.801 1.00 74.81 84 ALA A O 1
ATOM 666 N N . GLU A 1 85 ? 13.448 0.767 -1.021 1.00 75.25 85 GLU A N 1
ATOM 667 C CA . GLU A 1 85 ? 14.060 -0.464 -1.529 1.00 75.25 85 GLU A CA 1
ATOM 668 C C . GLU A 1 85 ? 13.386 -0.958 -2.817 1.00 75.25 85 GLU A C 1
ATOM 670 O O . GLU A 1 85 ? 14.075 -1.222 -3.801 1.00 75.25 85 GLU A O 1
ATOM 675 N N . GLU A 1 86 ? 12.049 -0.988 -2.877 1.00 74.38 86 GLU A N 1
ATOM 676 C CA . GLU A 1 86 ? 11.288 -1.349 -4.086 1.00 74.38 86 GLU A CA 1
ATOM 677 C C . GLU A 1 86 ? 11.626 -0.441 -5.275 1.00 74.38 86 GLU A C 1
ATOM 679 O O . GLU A 1 86 ? 11.753 -0.904 -6.409 1.00 74.38 86 GLU A O 1
ATOM 684 N N . LYS A 1 87 ? 11.799 0.867 -5.046 1.00 71.44 87 LYS A N 1
ATOM 685 C CA . LYS A 1 87 ? 12.173 1.800 -6.121 1.00 71.44 87 LYS A CA 1
ATOM 686 C C . LYS A 1 87 ? 13.572 1.533 -6.645 1.00 71.44 87 LYS A C 1
ATOM 688 O O . LYS A 1 87 ? 13.800 1.653 -7.850 1.00 71.44 87 LYS A O 1
ATOM 693 N N . VAL A 1 88 ? 14.510 1.224 -5.755 1.00 70.25 88 VAL A N 1
ATOM 694 C CA . VAL A 1 88 ? 15.883 0.900 -6.146 1.00 70.25 88 VAL A CA 1
ATOM 695 C C . VAL A 1 88 ? 15.896 -0.432 -6.892 1.00 70.25 88 VAL A C 1
ATOM 697 O O . VAL A 1 88 ? 16.449 -0.494 -7.990 1.00 70.25 88 VAL A O 1
ATOM 700 N N . SER A 1 89 ? 15.210 -1.458 -6.381 1.00 68.62 89 SER A N 1
ATOM 701 C CA . SER A 1 89 ? 15.159 -2.773 -7.027 1.00 68.62 89 SER A CA 1
ATOM 702 C C . SER A 1 89 ? 14.489 -2.709 -8.401 1.00 68.62 89 SER A C 1
ATOM 704 O O . SER A 1 89 ? 15.019 -3.267 -9.359 1.00 68.62 89 SER A O 1
ATOM 706 N N . ALA A 1 90 ? 13.407 -1.939 -8.556 1.00 68.25 90 ALA A N 1
ATOM 707 C CA . ALA A 1 90 ? 12.745 -1.744 -9.844 1.00 68.25 90 ALA A CA 1
ATOM 708 C C . ALA A 1 90 ? 13.653 -1.042 -10.865 1.00 68.25 90 ALA A C 1
ATOM 710 O O . ALA A 1 90 ? 13.651 -1.391 -12.045 1.00 68.25 90 ALA A O 1
ATOM 711 N N . ARG A 1 91 ? 14.465 -0.071 -10.428 1.00 68.94 91 ARG A N 1
ATOM 712 C CA . ARG A 1 91 ? 15.439 0.605 -11.301 1.00 68.94 91 ARG A CA 1
ATOM 713 C C . ARG A 1 91 ? 16.547 -0.339 -11.750 1.00 68.94 91 ARG A C 1
ATOM 715 O O . ARG A 1 91 ? 16.865 -0.362 -12.936 1.00 68.94 91 ARG A O 1
ATOM 722 N N . VAL A 1 92 ? 17.106 -1.117 -10.825 1.00 71.44 92 VAL A N 1
ATOM 723 C CA . VAL A 1 92 ? 18.169 -2.087 -11.125 1.00 71.44 92 VAL A CA 1
ATOM 724 C C . VAL A 1 92 ? 17.638 -3.203 -12.026 1.00 71.44 92 VAL A C 1
ATOM 726 O O . VAL A 1 92 ? 18.272 -3.536 -13.023 1.00 71.44 92 VAL A O 1
ATOM 729 N N . SER A 1 93 ? 16.442 -3.720 -11.739 1.00 72.62 93 SER A N 1
ATOM 730 C CA . SER A 1 93 ? 15.778 -4.742 -12.551 1.00 72.62 93 SER A CA 1
ATOM 731 C C . SER A 1 93 ? 15.484 -4.243 -13.965 1.00 72.62 93 SER A C 1
ATOM 733 O O . SER A 1 93 ? 15.808 -4.933 -14.928 1.00 72.62 93 SER A O 1
ATOM 735 N N . ASN A 1 94 ? 14.974 -3.015 -14.120 1.00 74.19 94 ASN A N 1
ATOM 736 C CA . ASN A 1 94 ? 14.772 -2.429 -15.444 1.00 74.19 94 ASN A CA 1
ATOM 737 C C . ASN A 1 94 ? 16.092 -2.254 -16.200 1.00 74.19 94 ASN A C 1
ATOM 739 O O . ASN A 1 94 ? 16.163 -2.612 -17.372 1.00 74.19 94 ASN A O 1
ATOM 743 N N . ALA A 1 95 ? 17.139 -1.730 -15.556 1.00 76.25 95 ALA A N 1
ATOM 744 C CA . ALA A 1 95 ? 18.444 -1.572 -16.196 1.00 76.25 95 ALA A CA 1
ATOM 745 C C . ALA A 1 95 ? 19.016 -2.924 -16.656 1.00 76.25 95 ALA A C 1
ATOM 747 O O . ALA A 1 95 ? 19.506 -3.042 -17.779 1.00 76.25 95 ALA A O 1
ATOM 748 N N . PHE A 1 96 ? 18.879 -3.957 -15.822 1.00 79.31 96 PHE A N 1
ATOM 749 C CA . PHE A 1 96 ? 19.280 -5.317 -16.159 1.00 79.31 96 PHE A CA 1
ATOM 750 C C . PHE A 1 96 ? 18.467 -5.888 -17.329 1.00 79.31 96 PHE A C 1
ATOM 752 O O . PHE A 1 96 ? 19.039 -6.443 -18.263 1.00 79.31 96 PHE A O 1
ATOM 759 N N . PHE A 1 97 ? 17.144 -5.704 -17.327 1.00 82.12 97 PHE A N 1
ATOM 760 C CA . PHE A 1 97 ? 16.260 -6.202 -18.381 1.00 82.12 97 PHE A CA 1
ATOM 761 C C . PHE A 1 97 ? 16.534 -5.534 -19.735 1.00 82.12 97 PHE A C 1
ATOM 763 O O . PHE A 1 97 ? 16.585 -6.207 -20.763 1.00 82.12 97 PHE A O 1
ATOM 770 N N . TRP A 1 98 ? 16.783 -4.222 -19.741 1.00 81.00 98 TRP A N 1
ATOM 771 C CA . TRP A 1 98 ? 17.192 -3.499 -20.946 1.00 81.00 98 TRP A CA 1
ATOM 772 C C . TRP A 1 98 ? 18.576 -3.931 -21.436 1.00 81.00 98 TRP A C 1
ATOM 774 O O . TRP A 1 98 ? 18.755 -4.124 -22.638 1.00 81.00 98 TRP A O 1
ATOM 784 N N . GLY A 1 99 ? 19.533 -4.148 -20.527 1.00 82.94 99 GLY A N 1
ATOM 785 C CA . GLY A 1 99 ? 20.845 -4.701 -20.869 1.00 82.94 99 GLY A CA 1
ATOM 786 C C . GLY A 1 99 ? 20.748 -6.088 -21.510 1.00 82.94 99 GLY A C 1
ATOM 787 O O . GLY A 1 99 ? 21.358 -6.330 -22.550 1.00 82.94 99 GLY A O 1
ATOM 788 N N . LEU A 1 100 ? 19.919 -6.971 -20.946 1.00 83.50 100 LEU A N 1
AT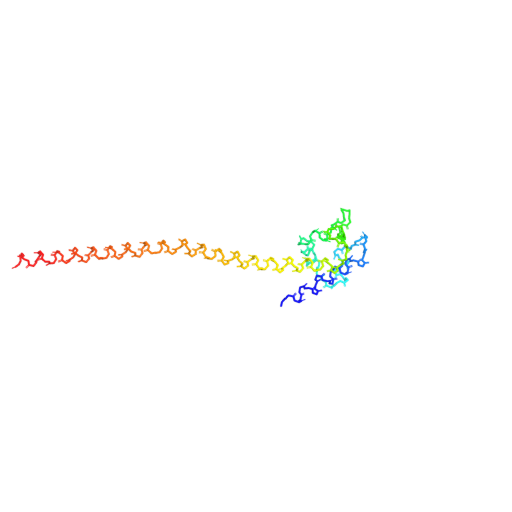OM 789 C CA . LEU A 1 100 ? 19.660 -8.308 -21.483 1.00 83.50 100 LEU A CA 1
ATOM 790 C C . LEU A 1 100 ? 19.006 -8.250 -22.872 1.00 83.50 100 LEU A C 1
ATOM 792 O O . LEU A 1 100 ? 19.452 -8.933 -23.792 1.00 83.50 100 LEU A O 1
ATOM 796 N N . MET A 1 101 ? 17.981 -7.411 -23.046 1.00 82.00 101 MET A N 1
ATOM 797 C CA . MET A 1 101 ? 17.290 -7.258 -24.331 1.00 82.00 101 MET A CA 1
ATOM 798 C C . MET A 1 101 ? 18.214 -6.713 -25.423 1.00 82.00 101 MET A C 1
ATOM 800 O O . MET A 1 101 ? 18.230 -7.241 -26.534 1.00 82.00 101 MET A O 1
ATOM 804 N N . LEU A 1 102 ? 19.038 -5.708 -25.115 1.00 73.88 102 LEU A N 1
ATOM 805 C CA . LEU A 1 102 ? 20.027 -5.195 -26.065 1.00 73.88 102 LEU A CA 1
ATOM 806 C C . LEU A 1 102 ? 21.087 -6.255 -26.401 1.00 73.88 102 LEU A C 1
ATOM 808 O O . LEU A 1 102 ? 21.414 -6.436 -27.573 1.00 73.88 102 LEU A O 1
ATOM 812 N N . GLY A 1 103 ? 21.563 -7.008 -25.406 1.00 73.31 103 GLY A N 1
ATOM 813 C CA . GLY A 1 103 ? 22.536 -8.085 -25.604 1.00 73.31 103 GLY A CA 1
ATOM 814 C C . GLY A 1 103 ? 22.043 -9.216 -26.514 1.00 73.31 103 GLY A C 1
ATOM 815 O O . GLY A 1 103 ? 22.836 -9.776 -27.266 1.00 73.31 103 GLY A O 1
ATOM 816 N N . LEU A 1 104 ? 20.742 -9.523 -26.502 1.00 73.06 104 LEU A N 1
ATOM 817 C CA . LEU A 1 104 ? 20.144 -10.553 -27.363 1.00 73.06 104 LEU A CA 1
ATOM 818 C C . LEU A 1 104 ? 19.842 -10.056 -28.787 1.00 73.06 104 LEU A C 1
ATOM 820 O O . LEU A 1 104 ? 19.935 -10.826 -29.743 1.00 73.06 104 LEU A O 1
ATOM 824 N N . ILE A 1 105 ? 19.500 -8.777 -28.953 1.00 73.62 105 ILE A N 1
ATOM 825 C CA . ILE A 1 105 ? 19.070 -8.217 -30.246 1.00 73.62 105 ILE A CA 1
ATOM 826 C C . ILE A 1 105 ? 20.265 -7.818 -31.132 1.00 73.62 105 ILE A C 1
ATOM 828 O O . ILE A 1 105 ? 20.248 -8.055 -32.344 1.00 73.62 105 ILE A O 1
ATOM 832 N N . VAL A 1 106 ? 21.329 -7.257 -30.547 1.00 66.94 106 VAL A N 1
ATOM 833 C CA . VAL A 1 106 ? 22.539 -6.817 -31.271 1.00 66.94 106 VAL A CA 1
ATOM 834 C C . VAL A 1 106 ? 23.184 -7.918 -32.139 1.00 66.94 106 VAL A C 1
ATOM 836 O O . VAL A 1 106 ? 23.444 -7.651 -33.319 1.00 66.94 106 VAL A O 1
ATOM 839 N N . PRO A 1 107 ? 23.411 -9.159 -31.658 1.00 63.25 107 PRO A N 1
ATOM 840 C CA . PRO A 1 107 ? 24.030 -10.200 -32.483 1.00 63.25 107 PRO A CA 1
ATOM 841 C C . PRO A 1 107 ? 23.150 -10.634 -33.666 1.00 63.25 107 PRO A C 1
ATOM 843 O O . PRO A 1 107 ? 23.667 -10.980 -34.733 1.00 63.25 107 PRO A O 1
ATOM 846 N N . HIS A 1 108 ? 21.823 -10.564 -33.530 1.00 59.62 108 HIS A N 1
ATOM 847 C CA . HIS A 1 108 ? 20.902 -10.993 -34.583 1.00 59.62 108 HIS A CA 1
ATOM 848 C C . HIS A 1 108 ? 20.796 -9.974 -35.733 1.00 59.62 108 HIS A C 1
ATOM 850 O O . HIS A 1 108 ? 20.651 -10.362 -36.896 1.00 59.62 108 HIS A O 1
ATOM 856 N N . LEU A 1 109 ? 20.937 -8.678 -35.430 1.00 58.53 109 LEU A N 1
ATOM 857 C CA . LEU A 1 109 ? 21.023 -7.610 -36.432 1.00 58.53 109 LEU A CA 1
ATOM 858 C C . LEU A 1 109 ? 22.366 -7.640 -37.175 1.00 58.53 109 LEU A C 1
ATOM 860 O O . LEU A 1 109 ? 22.384 -7.567 -38.404 1.00 58.53 109 LEU A O 1
ATOM 864 N N . GLY A 1 110 ? 23.484 -7.831 -36.464 1.00 59.22 110 GLY A N 1
ATOM 865 C CA . GLY A 1 110 ? 24.813 -7.920 -37.082 1.00 59.22 110 GLY A CA 1
ATOM 866 C C . GLY A 1 110 ? 24.938 -9.069 -38.092 1.00 59.22 110 GLY A C 1
ATOM 867 O O . GLY A 1 110 ? 25.504 -8.895 -39.173 1.00 59.22 110 GLY A O 1
ATOM 868 N N . SER A 1 111 ? 24.338 -10.226 -37.791 1.00 60.19 111 SER A N 1
ATOM 869 C CA . SER A 1 111 ? 24.321 -11.382 -38.699 1.00 60.19 111 SER A CA 1
ATOM 870 C C . SER A 1 111 ? 23.522 -11.121 -39.986 1.00 60.19 111 SER A C 1
ATOM 872 O O . SER A 1 111 ? 23.961 -11.486 -41.080 1.00 60.19 111 SER A O 1
ATOM 874 N N . ALA A 1 112 ? 22.372 -10.445 -39.885 1.00 61.44 112 ALA A N 1
ATOM 875 C CA . ALA A 1 112 ? 21.533 -10.121 -41.039 1.00 61.44 112 ALA A CA 1
ATOM 876 C C . ALA A 1 112 ? 22.202 -9.103 -41.981 1.00 61.44 112 ALA A C 1
ATOM 878 O O . ALA A 1 112 ? 22.171 -9.278 -43.202 1.00 61.44 112 ALA A O 1
ATOM 879 N N . TYR A 1 113 ? 22.861 -8.082 -41.422 1.00 61.84 113 TYR A N 1
ATOM 880 C CA . TYR A 1 113 ? 23.621 -7.104 -42.205 1.00 61.84 113 TYR A CA 1
ATOM 881 C C . TYR A 1 113 ? 24.784 -7.752 -42.962 1.00 61.84 113 TYR A C 1
ATOM 883 O O . TYR A 1 113 ? 24.957 -7.502 -44.154 1.00 61.84 113 TYR A O 1
ATOM 891 N N . ASN A 1 114 ? 25.539 -8.636 -42.307 1.00 63.47 114 ASN A N 1
ATOM 892 C CA . ASN A 1 114 ? 26.694 -9.284 -42.925 1.00 63.47 114 ASN A CA 1
ATOM 893 C C . ASN A 1 114 ? 26.285 -10.230 -44.076 1.00 63.47 114 ASN A C 1
ATOM 895 O O . ASN A 1 114 ? 26.888 -10.211 -45.149 1.00 63.47 114 ASN A O 1
ATOM 899 N N . LYS A 1 115 ? 25.180 -10.977 -43.917 1.00 68.75 115 LYS A N 1
ATOM 900 C CA . LYS A 1 115 ? 24.616 -11.816 -44.994 1.00 68.75 115 LYS A CA 1
ATOM 901 C C . LYS A 1 115 ? 24.186 -11.003 -46.218 1.00 68.75 115 LYS A C 1
ATOM 903 O O . LYS A 1 115 ? 24.396 -11.447 -47.345 1.00 68.75 115 LYS A O 1
ATOM 908 N N . LYS A 1 116 ? 23.605 -9.816 -46.014 1.00 72.00 116 LYS A N 1
ATOM 909 C CA . LYS A 1 116 ? 23.179 -8.941 -47.116 1.00 72.00 116 LYS A CA 1
ATOM 910 C C . LYS A 1 116 ? 24.375 -8.405 -47.907 1.00 72.00 116 LYS A C 1
ATOM 912 O O . LYS A 1 116 ? 24.371 -8.477 -49.131 1.00 72.00 116 LYS A O 1
ATOM 917 N N . ILE A 1 117 ? 25.420 -7.959 -47.207 1.00 70.50 117 ILE A N 1
ATOM 918 C CA . ILE A 1 117 ? 26.655 -7.469 -47.837 1.00 70.50 117 ILE A CA 1
ATOM 919 C C . ILE A 1 117 ? 27.317 -8.578 -48.668 1.00 70.50 117 ILE A C 1
ATOM 921 O O . ILE A 1 117 ? 27.697 -8.335 -49.812 1.00 70.50 117 ILE A O 1
ATOM 925 N N . GLN A 1 118 ? 27.398 -9.810 -48.154 1.00 70.25 118 GLN A N 1
ATOM 926 C CA . GLN A 1 118 ? 27.951 -10.932 -48.924 1.00 70.25 118 GLN A CA 1
ATOM 927 C C . GLN A 1 118 ? 27.140 -11.249 -50.190 1.00 70.25 118 GLN A C 1
ATOM 929 O O . GLN A 1 118 ? 27.725 -11.505 -51.244 1.00 70.25 118 GLN A O 1
ATOM 934 N N . ALA A 1 119 ? 25.807 -11.203 -50.113 1.00 76.06 119 ALA A N 1
ATOM 935 C CA . ALA A 1 119 ? 24.944 -11.457 -51.264 1.00 76.06 119 ALA A CA 1
ATOM 936 C C . ALA A 1 119 ? 25.107 -10.396 -52.368 1.00 76.06 119 ALA A C 1
ATOM 938 O O . ALA A 1 119 ? 25.133 -10.739 -53.552 1.00 76.06 119 ALA A O 1
ATOM 939 N N . ASP A 1 120 ? 25.254 -9.123 -51.996 1.00 78.56 120 ASP A N 1
ATOM 940 C CA . ASP A 1 120 ? 25.437 -8.033 -52.959 1.00 78.56 120 ASP A CA 1
ATOM 941 C C . ASP A 1 120 ? 26.826 -8.088 -53.622 1.00 78.56 120 ASP A C 1
ATOM 943 O O . ASP A 1 120 ? 26.935 -7.946 -54.842 1.00 78.56 120 ASP A O 1
ATOM 947 N N . VAL A 1 121 ? 27.881 -8.410 -52.863 1.00 74.88 121 VAL A N 1
ATOM 948 C CA . VAL A 1 121 ? 29.240 -8.599 -53.408 1.00 74.88 121 VAL A CA 1
ATOM 949 C C . VAL A 1 121 ? 29.296 -9.773 -54.397 1.00 74.88 121 VAL A C 1
ATOM 951 O O . VAL A 1 121 ? 29.916 -9.654 -55.458 1.00 74.88 121 VAL A O 1
ATOM 954 N N . ALA A 1 122 ? 28.611 -10.884 -54.108 1.00 79.25 122 ALA A N 1
ATOM 955 C CA . ALA A 1 122 ? 28.555 -12.044 -55.001 1.00 79.25 122 ALA A CA 1
ATOM 956 C C . ALA A 1 122 ? 27.840 -11.744 -56.334 1.00 79.25 122 ALA A C 1
ATOM 958 O O . ALA A 1 122 ? 28.260 -12.219 -57.389 1.00 79.25 122 ALA A O 1
ATOM 959 N N . LYS A 1 123 ? 26.789 -10.915 -56.318 1.00 79.94 123 LYS A N 1
ATOM 960 C CA . LYS A 1 123 ? 26.085 -10.498 -57.544 1.00 79.94 123 LYS A CA 1
ATOM 961 C C . LYS A 1 123 ? 26.938 -9.580 -58.417 1.00 79.94 123 LYS A C 1
ATOM 963 O O . LYS A 1 123 ? 26.955 -9.729 -59.642 1.00 79.94 123 LYS A O 1
ATOM 968 N N . ILE A 1 124 ? 27.658 -8.641 -57.801 1.00 78.38 124 ILE A N 1
ATOM 969 C CA . ILE A 1 124 ? 28.542 -7.714 -58.520 1.00 78.38 124 ILE A CA 1
ATOM 970 C C . ILE A 1 124 ? 29.675 -8.486 -59.203 1.00 78.38 124 ILE A C 1
ATOM 972 O O . ILE A 1 124 ? 29.956 -8.235 -60.376 1.00 78.38 124 ILE A O 1
ATOM 976 N N . SER A 1 125 ? 30.281 -9.462 -58.516 1.00 73.25 125 SER A N 1
ATOM 977 C CA . SER A 1 125 ? 31.358 -10.266 -59.101 1.00 73.25 125 SER A CA 1
ATOM 978 C C . SER A 1 125 ? 30.870 -11.091 -60.296 1.00 73.25 125 SER A C 1
ATOM 980 O O . SER A 1 125 ? 31.479 -11.018 -61.361 1.00 73.25 125 SER A O 1
ATOM 982 N N . GLN A 1 126 ? 29.734 -11.788 -60.186 1.00 75.25 126 GLN A N 1
ATOM 983 C CA . GLN A 1 126 ? 29.160 -12.559 -61.298 1.00 75.25 126 GLN A CA 1
ATOM 984 C C . GLN A 1 126 ? 28.841 -11.683 -62.516 1.00 75.25 126 GLN A C 1
ATOM 986 O O . GLN A 1 126 ? 29.161 -12.046 -63.650 1.00 75.25 126 GLN A O 1
ATOM 991 N N . THR A 1 127 ? 28.283 -10.494 -62.282 1.00 80.25 127 THR A N 1
ATOM 992 C CA . THR A 1 127 ? 27.969 -9.534 -63.351 1.00 80.25 127 THR A CA 1
ATOM 993 C C . THR A 1 127 ? 29.242 -9.025 -64.040 1.00 80.25 127 THR A C 1
ATOM 995 O O . THR A 1 127 ? 29.276 -8.875 -65.263 1.00 80.25 127 THR A O 1
ATOM 998 N N . ALA A 1 128 ? 30.314 -8.793 -63.277 1.00 73.94 128 ALA A N 1
ATOM 999 C CA . ALA A 1 128 ? 31.609 -8.381 -63.814 1.00 73.94 128 ALA A CA 1
ATOM 1000 C C . ALA A 1 128 ? 32.285 -9.495 -64.635 1.00 73.94 128 ALA A C 1
ATOM 1002 O O . ALA A 1 128 ? 32.841 -9.215 -65.699 1.00 73.94 128 ALA A O 1
ATOM 1003 N N . TYR A 1 129 ? 32.196 -10.755 -64.192 1.00 67.94 129 TYR A N 1
ATOM 1004 C CA . TYR A 1 129 ? 32.725 -11.905 -64.935 1.00 67.94 129 TYR A CA 1
ATOM 1005 C C . TYR A 1 129 ? 32.002 -12.111 -66.274 1.00 67.94 129 TYR A C 1
ATOM 1007 O O . TYR A 1 129 ? 32.661 -12.270 -67.302 1.00 67.94 129 TYR A O 1
ATOM 1015 N N . GLN A 1 130 ? 30.668 -12.028 -66.299 1.00 75.62 130 GLN A N 1
ATOM 1016 C CA . GLN A 1 130 ? 29.897 -12.183 -67.539 1.00 75.62 130 GLN A CA 1
ATOM 1017 C C . GLN A 1 130 ? 30.149 -11.063 -68.557 1.00 75.62 130 GLN A C 1
ATOM 1019 O O . GLN A 1 130 ? 30.245 -11.329 -69.757 1.00 75.62 130 GLN A O 1
ATOM 1024 N N . LYS A 1 131 ? 30.325 -9.816 -68.097 1.00 74.38 131 LYS A N 1
ATOM 1025 C CA . LYS A 1 131 ? 30.705 -8.695 -68.975 1.00 74.38 131 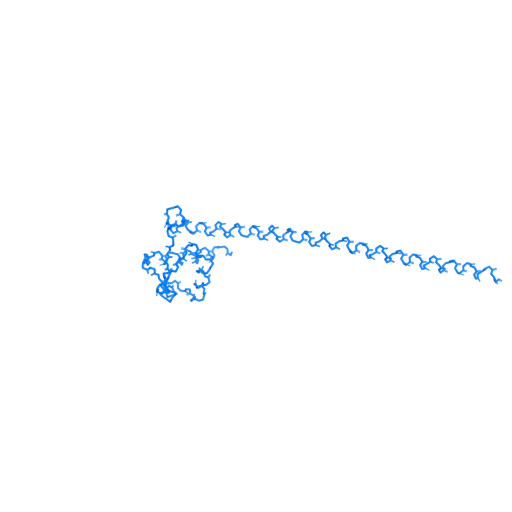LYS A CA 1
ATOM 1026 C C . LYS A 1 131 ? 32.085 -8.870 -69.611 1.00 74.38 131 LYS A C 1
ATOM 1028 O O . LYS A 1 131 ? 32.287 -8.412 -70.729 1.00 74.38 131 LYS A O 1
ATOM 1033 N N . ARG A 1 132 ? 33.033 -9.517 -68.923 1.00 66.75 132 ARG A N 1
ATOM 1034 C CA . ARG A 1 132 ? 34.378 -9.780 -69.465 1.00 66.75 132 ARG A CA 1
ATOM 1035 C C . ARG A 1 132 ? 34.378 -10.869 -70.534 1.00 66.75 132 ARG A C 1
ATOM 1037 O O . ARG A 1 132 ? 35.054 -10.704 -71.539 1.00 66.75 132 ARG A O 1
ATOM 1044 N N . TYR A 1 133 ? 33.612 -11.941 -70.345 1.00 59.56 133 TYR A N 1
ATOM 1045 C CA . TYR A 1 133 ? 33.534 -13.032 -71.325 1.00 59.56 133 TYR A CA 1
ATOM 1046 C C . TYR A 1 133 ? 32.849 -12.593 -72.628 1.00 59.56 133 TYR A C 1
ATOM 1048 O O . TYR A 1 133 ? 33.378 -12.802 -73.712 1.00 59.56 133 TYR A O 1
ATOM 1056 N N . THR A 1 134 ? 31.740 -11.859 -72.523 1.00 63.44 134 THR A N 1
ATOM 1057 C CA . THR A 1 134 ? 30.984 -11.338 -73.684 1.00 63.44 134 THR A CA 1
ATOM 1058 C C . THR A 1 134 ? 31.695 -10.216 -74.458 1.00 63.44 134 THR A C 1
ATOM 1060 O O . THR A 1 134 ? 31.236 -9.805 -75.525 1.00 63.44 134 THR A O 1
ATOM 1063 N N . SER A 1 135 ? 32.810 -9.703 -73.926 1.00 61.97 135 SER A N 1
ATOM 1064 C CA . SER A 1 135 ? 33.699 -8.732 -74.575 1.00 61.97 135 SER A CA 1
ATOM 1065 C C . SER A 1 135 ? 34.906 -9.382 -75.262 1.00 61.97 135 SER A C 1
ATOM 1067 O O . SER A 1 135 ? 35.608 -8.670 -75.970 1.00 61.97 135 SER A O 1
ATOM 1069 N N . MET A 1 136 ? 35.167 -10.679 -75.059 1.00 56.69 136 MET A N 1
ATOM 1070 C CA . MET A 1 136 ? 36.207 -11.417 -75.796 1.00 56.69 136 MET A CA 1
ATOM 1071 C C . MET A 1 136 ? 35.654 -12.171 -77.015 1.00 56.69 136 MET A C 1
ATOM 1073 O O . MET A 1 136 ? 36.426 -12.579 -77.873 1.00 56.69 136 MET A O 1
ATOM 1077 N N . GLU A 1 137 ? 34.332 -12.352 -77.095 1.00 56.59 137 GLU A N 1
ATOM 1078 C CA . GLU A 1 137 ? 33.637 -13.006 -78.219 1.00 56.59 137 GLU A CA 1
ATOM 1079 C C . GLU A 1 137 ? 33.134 -12.020 -79.297 1.00 56.59 137 GLU A C 1
ATOM 1081 O O . GLU A 1 137 ? 32.397 -12.413 -80.200 1.00 56.59 137 GLU A O 1
ATOM 1086 N N . ARG A 1 138 ? 33.510 -10.738 -79.211 1.00 51.12 138 ARG A N 1
ATOM 1087 C CA . ARG A 1 138 ? 33.266 -9.705 -80.231 1.00 51.12 138 ARG A CA 1
ATOM 1088 C C . ARG A 1 138 ? 34.586 -9.148 -80.729 1.00 51.12 138 ARG A C 1
ATOM 1090 O O . ARG A 1 138 ? 34.658 -8.881 -81.946 1.00 51.12 138 ARG A O 1
#

Organism: NCBI:txid3075611

Sequence (138 aa):
MVEKTQLKTRKILEALDSHGEKGCGVISLSLDTGFSQQALRGFFRKHKEYCVPIAVESKYKLNRLTVENGSVEQIIDSIEQRQAEEKVSARVSNAFFWGLMLGLIVPHLGSAYNKKIQADVAKISQTAYQKRYTSMER